Protein 7YZE (pdb70)

GO terms:
  GO:0005515 protein binding (F, IPI)
  GO:0110076 negative regulation of ferroptosis (P, IDA)
  GO:1990837 sequence-specific double-stranded DNA binding (F, IDA)
  GO:0005634 nucleus (C, IDA)
  GO:0045944 positive regulation of transcription by RNA polymerase II (P, TAS)
  GO:0071542 dopaminergic neuron differentiation (P, TAS)
  GO:0071542 dopaminergic neuron differentiation (P, IGI)
  GO:00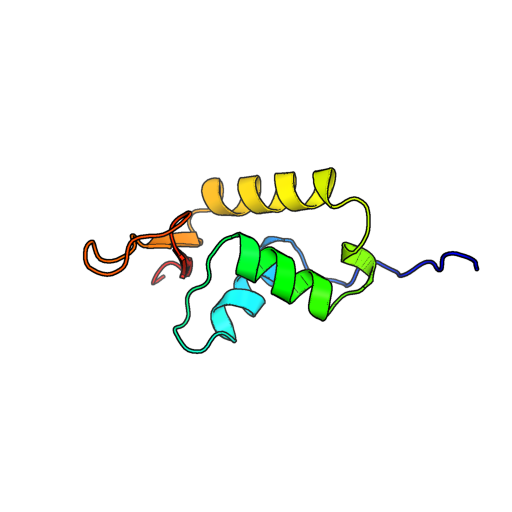70741 response to interleukin-6 (P, TAS)
  GO:0005654 nucleoplasm (C, TAS)
  GO:0003700 DNA-binding transcription factor activity (F, IDA)
  GO:0045944 positive regulation of transcription by RNA polymerase II (P, IDA)
  GO:0031018 endocrine pancreas development (P, IDA)
  GO:0006357 regulation of transcription by RNA polymerase II (P, IDA)
  GO:2000049 positive regulation of cell-cell adhesion mediated by cadherin (P, IC)
  GO:0010719 negative regulation of epithelial to mesenchymal transition (P, IMP)
  GO:0005654 nucleoplasm (C, IDA)
  GO:0003676 nucleic acid binding (F, EXP)
  GO:0003677 DNA binding (F, IDA)
  GO:0045893 positive regulation of DNA-templated transcription (P, IDA)
  GO:0030193 regulation of blood coagulation (P, IDA)

Secondary structure (DSSP, 8-state):
------PPPS--HHHHHHHHHHTSTTS-EEHHHHHHHHHHH-GGGGS-HHHHHHHHHHHHHH-TTEEEEPPPTTS--SS-EEEE---

Foldseek 3Di:
DDDDADDDDPDDLVRLQCVQQVPDPVSKAFLVSSLVVCCVVGVNCVPPVVPVSVVNVVCLVVDPQKDWAADDPVDDDDGTIIHGDPD

Sequence (87 aa):
RRSYTHAKPPYSYISLITMAIQQSPNKMLTLSEIYQWIMDLFPFYRQNQQRWQNSIRHSLSFNDCFLKVPRSPDKPGKGSFWTLHPD

InterPro domains:
  IPR001766 Fork head domain [PF00250] (159-244)
  IPR001766 Fork head domain [PR00053] (159-172)
  IPR001766 Fork head domain [PR00053] (180-197)
  IPR001766 Fork head domain [PR00053] (203-220)
  IPR001766 Fork head domain [PS50039] (159-253)
  IPR001766 Fork head domain [SM00339] (157-247)
  IPR013638 Fork-head N-terminal [PF08430] (17-158)
  IPR018122 Fork head domain conserved site1 [PS00657] (159-172)
  IPR018533 Forkhead box protein, C-terminal [PF09354] (373-446)
  IPR030456 Fork head domain conserved site 2 [PS00658] (203-209)
  IPR036388 Winged helix-like DNA-binding domain superfamily [G3DSA:1.10.10.10] (147-254)
  IPR036390 Winged helix DNA-binding domain superfamily [SSF46785] (158-253)
  IPR050211 Forkhead box domain-containing protein [PTHR11829] (55-426)

B-factor: mean 67.49, std 18.03, range [43.43, 135.32]

Structure (mmCIF, N/CA/C/O backbone):
data_7YZE
#
_entry.id   7YZE
#
_cell.length_a   46.035
_cell.length_b   92.369
_cell.length_c   118.795
_cell.angle_alpha   90.000
_cell.angle_beta   90.000
_cell.angle_gamma   90.000
#
_symmetry.space_group_name_H-M   'C 2 2 21'
#
loop_
_entity.id
_entity.type
_entity.pdbx_description
1 polymer 'Hepatocyte nuclear factor 3-beta'
2 polymer "DNA (5'-D(*AP*GP*AP*TP*TP*GP*TP*TP*TP*AP*CP*TP*GP*AP*GP*A)-3')"
3 polymer "DNA (5'-D(*TP*CP*TP*CP*AP*GP*TP*AP*AP*AP*CP*AP*AP*TP*CP*T)-3')"
4 non-polymer 'POTASSIUM ION'
5 non-polymer 'SULFATE ION'
6 water water
#
loop_
_atom_site.group_PDB
_atom_site.id
_atom_site.type_symbol
_atom_site.label_atom_id
_atom_site.label_alt_id
_atom_site.label_comp_id
_atom_site.label_asym_id
_atom_site.label_entity_id
_atom_site.label_seq_id
_atom_site.pdbx_PDB_ins_code
_atom_site.Cartn_x
_atom_site.Cartn_y
_atom_site.Cartn_z
_atom_site.occupancy
_atom_site.B_iso_or_equiv
_atom_site.auth_seq_id
_atom_site.auth_comp_id
_atom_site.auth_asym_id
_atom_site.auth_atom_id
_atom_site.pdbx_PDB_model_num
ATOM 1 N N . ARG A 1 4 ? -7.800 2.937 -46.902 1.00 85.78 152 ARG A N 1
ATOM 2 C CA . ARG A 1 4 ? -7.429 2.634 -45.518 1.00 85.88 152 ARG A CA 1
ATOM 3 C C . ARG A 1 4 ? -7.868 1.211 -45.180 1.00 83.61 152 ARG A C 1
ATOM 4 O O . ARG A 1 4 ? -8.980 0.812 -45.548 1.00 84.39 152 ARG A O 1
ATOM 24 N N . ARG A 1 5 ? -7.029 0.458 -44.463 1.00 80.59 153 ARG A N 1
ATOM 25 C CA . ARG A 1 5 ? -7.334 -0.923 -44.108 1.00 77.24 153 ARG A CA 1
ATOM 26 C C . ARG A 1 5 ? -7.106 -1.118 -42.614 1.00 74.86 153 ARG A C 1
ATOM 27 O O . ARG A 1 5 ? -6.528 -0.265 -41.933 1.00 75.78 153 ARG A O 1
ATOM 48 N N . SER A 1 6 ? -7.587 -2.248 -42.097 1.00 73.00 154 SER A N 1
ATOM 49 C CA . SER A 1 6 ? -7.459 -2.592 -40.684 1.00 70.21 154 SER A CA 1
ATOM 50 C C . SER A 1 6 ? -6.381 -3.655 -40.479 1.00 68.86 154 SER A C 1
ATOM 51 O O . SER A 1 6 ? -6.111 -4.482 -41.359 1.00 70.17 154 SER A O 1
ATOM 59 N N . TYR A 1 7 ? -5.763 -3.625 -39.304 1.00 66.37 155 TYR A N 1
ATOM 60 C CA . TYR A 1 7 ? -4.607 -4.456 -39.004 1.00 64.63 155 TYR A CA 1
ATOM 61 C C . TYR A 1 7 ? -4.907 -5.323 -37.790 1.00 62.57 155 TYR A C 1
ATOM 62 O O . TYR A 1 7 ? -5.672 -4.935 -36.906 1.00 64.63 155 TYR A O 1
ATOM 80 N N . THR A 1 8 ? -4.308 -6.502 -37.759 1.00 61.10 156 THR A N 1
ATOM 81 C CA . THR A 1 8 ? -4.601 -7.503 -36.741 1.00 61.77 156 THR A CA 1
ATOM 82 C C . THR A 1 8 ? -3.509 -7.486 -35.672 1.00 59.93 156 THR A C 1
ATOM 83 O O . THR A 1 8 ? -2.321 -7.619 -35.991 1.00 59.78 156 THR A O 1
ATOM 94 N N . HIS A 1 9 ? -3.913 -7.304 -34.413 1.00 57.81 157 HIS A N 1
ATOM 95 C CA . HIS A 1 9 ? -3.026 -7.399 -33.261 1.00 57.24 157 HIS A CA 1
ATOM 96 C C . HIS A 1 9 ? -3.318 -8.682 -32.492 1.00 56.79 157 HIS A C 1
ATOM 97 O O . HIS A 1 9 ? -4.460 -9.137 -32.439 1.00 59.11 157 HIS A O 1
ATOM 111 N N . ALA A 1 10 ? -2.283 -9.272 -31.905 1.00 56.46 158 ALA A N 1
ATOM 112 C CA . ALA A 1 10 ? -2.473 -10.426 -31.032 1.00 56.23 158 ALA A CA 1
ATOM 113 C C . ALA A 1 10 ? -2.796 -9.963 -29.611 1.00 58.11 158 ALA A C 1
ATOM 114 O O . ALA A 1 10 ? -2.315 -8.921 -29.150 1.00 57.85 158 ALA A O 1
ATOM 121 N N . LYS A 1 11 ? -3.664 -10.728 -28.940 1.00 59.06 159 LYS A N 1
ATOM 122 C CA . LYS A 1 11 ? -4.003 -10.473 -27.542 1.00 56.92 159 LYS A CA 1
ATOM 123 C C . LYS A 1 11 ? -2.729 -10.487 -26.707 1.00 55.25 159 LYS A C 1
ATOM 124 O O . LYS A 1 11 ? -1.884 -11.374 -26.892 1.00 57.40 159 LYS A O 1
ATOM 143 N N . PRO A 1 12 ? -2.519 -9.511 -25.832 1.00 55.28 160 PRO A N 1
ATOM 144 C CA . PRO A 1 12 ? -1.331 -9.544 -24.972 1.00 55.33 160 PRO A CA 1
ATOM 145 C C . PRO A 1 12 ? -1.523 -10.608 -23.903 1.00 55.40 160 PRO A C 1
ATOM 146 O O . PRO A 1 12 ? -2.666 -10.954 -23.566 1.00 53.83 160 PRO A O 1
ATOM 157 N N . PRO A 1 13 ? -0.445 -11.151 -23.327 1.00 57.05 161 PRO A N 1
ATOM 158 C CA . PRO A 1 13 ? -0.610 -12.287 -22.367 1.00 56.62 161 PRO A CA 1
ATOM 159 C C . PRO A 1 13 ? -0.959 -11.920 -20.925 1.00 58.94 161 PRO A C 1
ATOM 160 O O . PRO A 1 13 ? -0.190 -12.144 -19.975 1.00 60.75 161 PRO A O 1
ATOM 171 N N . TYR A 1 14 ? -2.167 -11.402 -20.717 1.00 55.82 162 TYR A N 1
ATOM 172 C CA . TYR A 1 14 ? -2.598 -10.974 -19.398 1.00 54.43 162 TYR A CA 1
ATOM 173 C C . TYR A 1 14 ? -4.062 -11.326 -19.256 1.00 56.59 162 TYR A C 1
ATOM 174 O O . TYR A 1 14 ? -4.840 -11.104 -20.191 1.00 55.37 162 TYR A O 1
ATOM 192 N N . SER A 1 15 ? -4.448 -11.828 -18.084 1.00 54.88 163 SER A N 1
ATOM 193 C CA . SER A 1 15 ? -5.831 -12.070 -17.788 1.00 53.19 163 SER A CA 1
ATOM 194 C C . SER A 1 15 ? -6.524 -10.731 -17.524 1.00 52.46 163 SER A C 1
ATOM 195 O O . SER A 1 15 ? -5.873 -9.679 -17.422 1.00 52.55 163 SER A O 1
ATOM 203 N N . TYR A 1 16 ? -7.860 -10.745 -17.407 1.00 50.23 164 TYR A N 1
ATOM 204 C CA . TYR A 1 16 ? -8.526 -9.493 -17.079 1.00 51.08 164 TYR A CA 1
ATOM 205 C C . TYR A 1 16 ? -8.158 -9.032 -15.681 1.00 49.86 164 TYR A C 1
ATOM 206 O O . TYR A 1 16 ? -8.150 -7.826 -15.405 1.00 48.76 164 TYR A O 1
ATOM 224 N N . ILE A 1 17 ? -7.868 -9.968 -14.775 1.00 48.13 165 ILE A N 1
ATOM 225 C CA . ILE A 1 17 ? -7.480 -9.565 -13.431 1.00 47.97 165 ILE A CA 1
ATOM 226 C C . ILE A 1 17 ? -6.134 -8.860 -13.458 1.00 46.62 165 ILE A C 1
ATOM 227 O O . ILE A 1 17 ? -5.926 -7.866 -12.747 1.00 47.89 165 ILE A O 1
ATOM 243 N N . SER A 1 18 ? -5.198 -9.357 -14.269 1.00 48.16 166 SER A N 1
ATOM 244 C CA . SER A 1 18 ? -3.891 -8.714 -14.385 1.00 47.06 166 SER A CA 1
ATOM 245 C C . SER A 1 18 ? -4.010 -7.337 -15.003 1.00 47.64 166 SER A C 1
ATOM 246 O O . SER A 1 18 ? -3.471 -6.372 -14.458 1.00 48.99 166 SER A O 1
ATOM 254 N N . LEU A 1 19 ? -4.741 -7.213 -16.125 1.00 46.37 167 LEU A N 1
ATOM 255 C CA . LEU A 1 19 ? -4.912 -5.905 -16.765 1.00 47.31 167 LEU A CA 1
ATOM 256 C C . LEU A 1 19 ? -5.469 -4.879 -15.786 1.00 46.42 167 LEU A C 1
ATOM 257 O O . LEU A 1 19 ? -4.964 -3.748 -15.693 1.00 45.94 167 LEU A O 1
ATOM 273 N N . ILE A 1 20 ? -6.547 -5.243 -15.073 1.00 45.03 168 ILE A N 1
ATOM 274 C CA . ILE A 1 20 ? -7.126 -4.339 -14.078 1.00 45.65 168 ILE A CA 1
ATOM 275 C C . ILE A 1 20 ? -6.101 -4.010 -13.002 1.00 45.63 168 ILE A C 1
ATOM 276 O O . ILE A 1 20 ? -5.909 -2.840 -12.641 1.00 43.49 168 ILE A O 1
ATOM 292 N N . THR A 1 21 ? -5.395 -5.033 -12.498 1.00 45.42 169 THR A N 1
ATOM 293 C CA . THR A 1 21 ? -4.466 -4.810 -11.394 1.00 45.13 169 THR A CA 1
ATOM 294 C C . THR A 1 21 ? -3.348 -3.851 -11.795 1.00 48.08 169 THR A C 1
ATOM 295 O O . THR A 1 21 ? -3.061 -2.885 -11.075 1.00 48.81 169 THR A O 1
ATOM 306 N N . MET A 1 22 ? -2.702 -4.105 -12.949 1.00 47.87 170 MET A N 1
ATOM 307 C CA . MET A 1 22 ? -1.680 -3.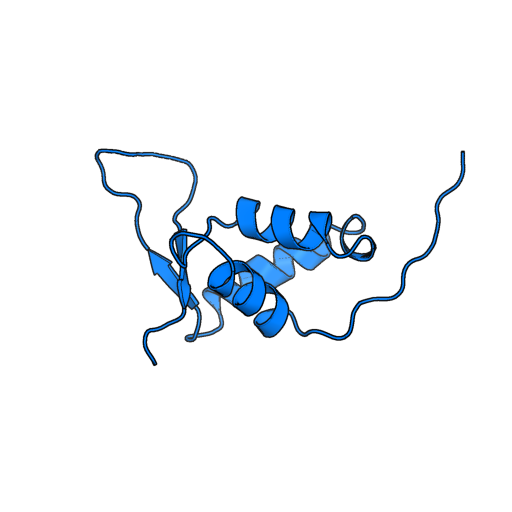198 -13.492 1.00 48.75 170 MET A CA 1
ATOM 308 C C . MET A 1 22 ? -2.209 -1.784 -13.672 1.00 48.87 170 MET A C 1
ATOM 309 O O . MET A 1 22 ? -1.500 -0.807 -13.389 1.00 48.66 170 MET A O 1
ATOM 323 N N . ALA A 1 23 ? -3.420 -1.649 -14.223 1.00 49.59 171 ALA A N 1
ATOM 324 C CA . ALA A 1 23 ? -3.998 -0.319 -14.397 1.00 49.79 171 ALA A CA 1
ATOM 325 C C . ALA A 1 23 ? -4.057 0.408 -13.058 1.00 49.16 171 ALA A C 1
ATOM 326 O O . ALA A 1 23 ? -3.636 1.565 -12.940 1.00 49.07 171 ALA A O 1
ATOM 333 N N . ILE A 1 24 ? -4.542 -0.275 -12.023 1.00 47.59 172 ILE A N 1
ATOM 334 C CA . ILE A 1 24 ? -4.721 0.384 -10.732 1.00 50.73 172 ILE A CA 1
ATOM 335 C C . ILE A 1 24 ? -3.363 0.657 -10.084 1.00 50.87 172 ILE A C 1
ATOM 336 O O . ILE A 1 24 ? -3.110 1.755 -9.567 1.00 52.64 172 ILE A O 1
ATOM 352 N N . GLN A 1 25 ? -2.447 -0.309 -10.159 1.00 48.94 173 GLN A N 1
ATOM 353 C CA . GLN A 1 25 ? -1.159 -0.160 -9.496 1.00 52.75 173 GLN A CA 1
ATOM 354 C C . GLN A 1 25 ? -0.377 1.033 -10.034 1.00 53.80 173 GLN A C 1
ATOM 355 O O . GLN A 1 25 ? 0.362 1.687 -9.286 1.00 55.87 173 GLN A O 1
ATOM 369 N N . GLN A 1 26 ? -0.499 1.314 -11.329 1.00 51.71 174 GLN A N 1
ATOM 370 C CA . GLN A 1 26 ? 0.278 2.391 -11.933 1.00 55.58 174 GLN A CA 1
ATOM 371 C C . GLN A 1 26 ? -0.402 3.745 -11.798 1.00 55.83 174 GLN A C 1
ATOM 372 O O . GLN A 1 26 ? 0.149 4.750 -12.257 1.00 56.38 174 GLN A O 1
ATOM 386 N N . SER A 1 27 ? -1.567 3.801 -11.212 1.00 55.81 175 SER A N 1
ATOM 387 C CA . SER A 1 27 ? -2.211 5.099 -11.221 1.00 56.74 175 SER A CA 1
ATOM 388 C C . SER A 1 27 ? -1.782 5.926 -10.014 1.00 58.19 175 SER A C 1
ATOM 389 O O . SER A 1 27 ? -1.399 5.379 -8.971 1.00 57.52 175 SER A O 1
ATOM 397 N N . PRO A 1 28 ? -1.817 7.259 -10.133 1.00 59.45 176 PRO A N 1
ATOM 398 C CA . PRO A 1 28 ? -1.224 8.101 -9.077 1.00 62.99 176 PRO A CA 1
ATOM 399 C C . PRO A 1 28 ? -1.886 7.952 -7.715 1.00 62.92 176 PRO A C 1
ATOM 400 O O . PRO A 1 28 ? -1.202 8.097 -6.695 1.00 63.01 176 PRO A O 1
ATOM 411 N N . ASN A 1 29 ? -3.191 7.675 -7.663 1.00 63.24 177 ASN A N 1
ATOM 412 C CA . ASN A 1 29 ? -3.916 7.491 -6.407 1.00 64.88 177 ASN A CA 1
ATOM 413 C C . ASN A 1 29 ? -4.163 6.031 -6.059 1.00 61.92 177 ASN A C 1
ATOM 414 O O . ASN A 1 29 ? -4.881 5.753 -5.092 1.00 63.27 177 ASN A O 1
ATOM 425 N N . LYS A 1 30 ? -3.579 5.097 -6.810 1.00 58.22 178 LYS A N 1
ATOM 426 C CA . LYS A 1 30 ? -3.828 3.669 -6.625 1.00 57.04 178 LYS A CA 1
ATOM 427 C C . LYS A 1 30 ? -5.318 3.343 -6.693 1.00 56.40 178 LYS A C 1
ATOM 428 O O . LYS A 1 30 ? -5.811 2.453 -5.988 1.00 53.56 178 LYS A O 1
ATOM 447 N N . MET A 1 31 ? -6.031 4.042 -7.577 1.00 53.63 179 MET A N 1
ATOM 448 C CA . MET A 1 31 ? -7.450 3.816 -7.805 1.00 52.73 179 MET A CA 1
ATOM 449 C C . MET A 1 31 ? -7.873 4.530 -9.083 1.00 52.20 179 MET A C 1
ATOM 450 O O . MET A 1 31 ? -7.379 5.619 -9.380 1.00 53.91 179 MET A O 1
ATOM 464 N N . LEU A 1 32 ? -8.771 3.888 -9.843 1.00 51.72 180 LEU A N 1
ATOM 465 C CA . LEU A 1 32 ? -9.253 4.345 -11.148 1.00 50.67 180 LEU A CA 1
ATOM 466 C C . LEU A 1 32 ? -10.753 4.145 -11.298 1.00 49.35 180 LEU A C 1
ATOM 467 O O . LEU A 1 32 ? -11.330 3.208 -10.736 1.00 48.98 180 LEU A O 1
ATOM 483 N N . THR A 1 33 ? -11.383 5.008 -12.095 1.00 50.43 181 THR A N 1
ATOM 484 C CA . THR A 1 33 ? -12.761 4.731 -12.485 1.00 49.95 181 THR A CA 1
ATOM 485 C C . THR A 1 33 ? -12.784 3.628 -13.538 1.00 48.91 181 THR A C 1
ATOM 486 O O . THR A 1 33 ? -11.758 3.275 -14.125 1.00 47.76 181 THR A O 1
ATOM 497 N N . LEU A 1 34 ? -13.984 3.088 -13.786 1.00 48.02 182 LEU A N 1
ATOM 498 C CA . LEU A 1 34 ? -14.152 2.095 -14.845 1.00 47.67 182 LEU A CA 1
ATOM 499 C C . LEU A 1 34 ? -13.635 2.606 -16.192 1.00 47.69 182 LEU A C 1
ATOM 500 O O . LEU A 1 34 ? -12.924 1.886 -16.902 1.00 46.24 182 LEU A O 1
ATOM 516 N N . SER A 1 35 ? -13.994 3.833 -16.582 1.00 46.99 183 SER A N 1
ATOM 517 C CA . SER A 1 35 ? -13.620 4.248 -17.933 1.00 49.02 183 SER A CA 1
ATOM 518 C C . SER A 1 35 ? -12.132 4.533 -18.014 1.00 47.63 183 SER A C 1
ATOM 519 O O . SER A 1 35 ? -11.518 4.325 -19.063 1.00 49.25 183 SER A O 1
ATOM 527 N N . GLU A 1 36 ? -11.532 4.970 -16.906 1.00 49.21 184 GLU A N 1
ATOM 528 C CA . GLU A 1 36 ? -10.080 5.101 -16.844 1.00 48.12 184 GLU A CA 1
ATOM 529 C C . GLU A 1 36 ? -9.401 3.752 -17.063 1.00 48.22 184 GLU A C 1
ATOM 530 O O . GLU A 1 36 ? -8.343 3.669 -17.706 1.00 48.61 184 GLU A O 1
ATOM 542 N N . ILE A 1 37 ? -10.004 2.674 -16.556 1.00 47.00 185 ILE A N 1
ATOM 543 C CA . ILE A 1 37 ? -9.433 1.344 -16.747 1.00 47.42 185 ILE A CA 1
ATOM 544 C C . ILE A 1 37 ? -9.530 0.949 -18.214 1.00 48.48 185 ILE A C 1
ATOM 545 O O . ILE A 1 37 ? -8.549 0.509 -18.835 1.00 46.42 185 ILE A O 1
ATOM 561 N N . TYR A 1 38 ? -10.707 1.155 -18.811 1.00 48.51 186 TYR A N 1
ATOM 562 C CA . TYR A 1 38 ? -10.832 0.874 -20.230 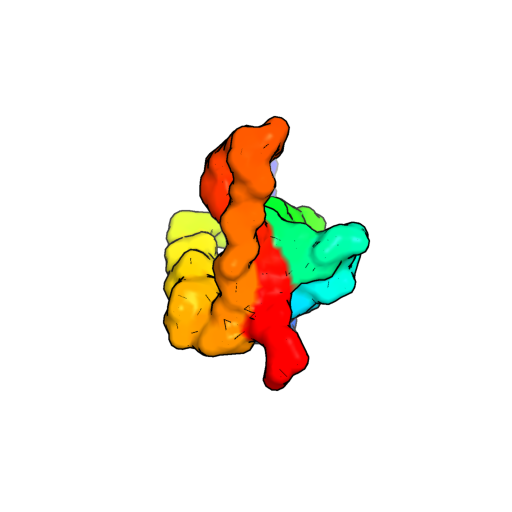1.00 48.89 186 TYR A CA 1
ATOM 563 C C . TYR A 1 38 ? -9.767 1.644 -20.981 1.00 50.32 186 TYR A C 1
ATOM 564 O O . TYR A 1 38 ? -9.060 1.092 -21.825 1.00 48.51 186 TYR A O 1
ATOM 582 N N . GLN A 1 39 ? -9.662 2.946 -20.684 1.00 49.12 187 GLN A N 1
ATOM 583 C CA . GLN A 1 39 ? -8.757 3.806 -21.436 1.00 52.37 187 GLN A CA 1
ATOM 584 C C . GLN A 1 39 ? -7.300 3.391 -21.264 1.00 52.56 187 GLN A C 1
ATOM 585 O O . GLN A 1 39 ? -6.527 3.406 -22.230 1.00 53.45 187 GLN A O 1
ATOM 599 N N . TRP A 1 40 ? -6.901 3.008 -20.057 1.00 49.09 188 TRP A N 1
ATOM 600 C CA . TRP A 1 40 ? -5.513 2.601 -19.876 1.00 50.2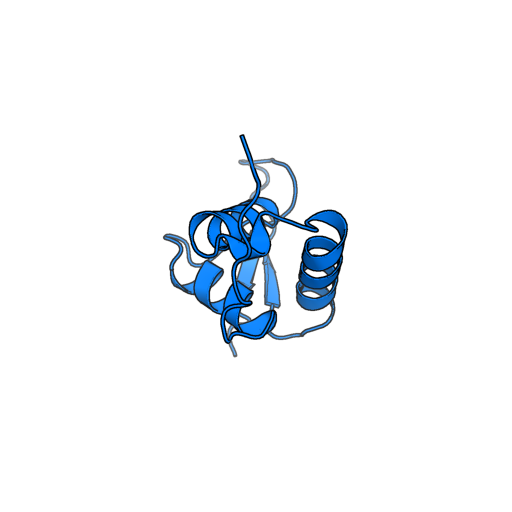1 188 TRP A CA 1
ATOM 601 C C . TRP A 1 40 ? -5.193 1.361 -20.699 1.00 50.39 188 TRP A C 1
ATOM 602 O O . TRP A 1 40 ? -4.118 1.265 -21.307 1.00 51.76 188 TRP A O 1
ATOM 623 N N . ILE A 1 41 ? -6.123 0.406 -20.736 1.00 49.69 189 ILE A N 1
ATOM 624 C CA . ILE A 1 41 ? -5.933 -0.828 -21.499 1.00 50.79 189 ILE A CA 1
ATOM 625 C C . ILE A 1 41 ? -5.882 -0.542 -22.998 1.00 53.09 189 ILE A C 1
ATOM 626 O O . ILE A 1 41 ? -5.035 -1.082 -23.723 1.00 51.54 189 ILE A O 1
ATOM 642 N N . MET A 1 42 ? -6.784 0.308 -23.492 1.00 50.69 190 MET A N 1
ATOM 643 C CA . MET A 1 42 ? -6.789 0.624 -24.914 1.00 54.23 190 MET A CA 1
ATOM 644 C C . MET A 1 42 ? -5.584 1.460 -25.304 1.00 54.69 190 MET A C 1
ATOM 645 O O . MET A 1 42 ? -4.991 1.241 -26.362 1.00 58.04 190 MET A O 1
ATOM 659 N N . ASP A 1 43 ? -5.220 2.440 -24.477 1.00 56.45 191 ASP A N 1
ATOM 660 C CA . ASP A 1 43 ? -4.006 3.220 -24.723 1.00 56.41 191 ASP A CA 1
ATOM 661 C C . ASP A 1 43 ? -2.801 2.326 -24.980 1.00 58.11 191 ASP A C 1
ATOM 662 O O . ASP A 1 43 ? -1.990 2.589 -25.883 1.00 59.23 191 ASP A O 1
ATOM 671 N N . LEU A 1 44 ? -2.691 1.232 -24.236 1.00 58.97 192 LEU A N 1
ATOM 672 C CA . LEU A 1 44 ? -1.441 0.496 -24.221 1.00 58.31 192 LEU A CA 1
ATOM 673 C C . LEU A 1 44 ? -1.464 -0.764 -25.078 1.00 57.54 192 LEU A C 1
ATOM 674 O O . LEU A 1 44 ? -0.472 -1.041 -25.770 1.00 57.79 192 LEU A O 1
ATOM 690 N N . PHE A 1 45 ? -2.593 -1.479 -25.139 1.00 56.38 193 PHE A N 1
ATOM 691 C CA . PHE A 1 45 ? -2.715 -2.662 -25.997 1.00 56.81 193 PHE A CA 1
ATOM 692 C C . PHE A 1 45 ? -3.684 -2.427 -27.147 1.00 57.92 193 PHE A C 1
ATOM 693 O O . PHE A 1 45 ? -4.909 -2.454 -26.935 1.00 57.54 193 PHE A O 1
ATOM 710 N N . PRO A 1 46 ? -3.204 -2.215 -28.375 1.00 58.84 194 PRO A N 1
ATOM 711 C CA . PRO A 1 46 ? -4.129 -1.896 -29.478 1.00 58.65 194 PRO A CA 1
ATOM 712 C C . PRO A 1 46 ? -5.079 -3.029 -29.816 1.00 59.04 194 PRO A C 1
ATOM 713 O O . PRO A 1 46 ? -6.023 -2.821 -30.584 1.00 60.54 194 PRO A O 1
ATOM 724 N N . PHE A 1 47 ? -4.835 -4.236 -29.308 1.00 61.56 195 PHE A N 1
ATOM 725 C CA . PHE A 1 47 ? -5.782 -5.320 -29.526 1.00 59.79 195 PHE A CA 1
ATOM 726 C C . PHE A 1 47 ? -7.138 -4.982 -28.930 1.00 59.86 195 PHE A C 1
ATOM 727 O O . PHE A 1 47 ? -8.186 -5.351 -29.481 1.00 59.29 195 PHE A O 1
ATOM 744 N N . TYR A 1 48 ? -7.138 -4.241 -27.838 1.00 59.19 196 TYR A N 1
ATOM 745 C CA . TYR A 1 48 ? -8.359 -3.908 -27.130 1.00 57.14 196 TYR A CA 1
ATOM 746 C C . TYR A 1 48 ? -9.063 -2.678 -27.696 1.00 59.50 196 TYR A C 1
ATOM 747 O O . TYR A 1 48 ? -10.014 -2.172 -27.092 1.00 59.28 196 TYR A O 1
ATOM 765 N N . ARG A 1 49 ? -8.634 -2.179 -28.840 1.00 60.77 197 ARG A N 1
ATOM 766 C CA . ARG A 1 49 ? -9.388 -1.118 -29.461 1.00 62.19 197 ARG A CA 1
ATOM 767 C C . ARG A 1 49 ? -10.527 -1.671 -30.308 1.00 63.47 197 ARG A C 1
ATOM 768 O O . ARG A 1 49 ? -11.302 -0.887 -30.859 1.00 67.57 197 ARG A O 1
ATOM 789 N N . GLN A 1 50 ? -10.652 -2.999 -30.401 1.00 64.39 198 GLN A N 1
ATOM 790 C CA . GLN A 1 50 ? -11.749 -3.677 -31.083 1.00 66.10 198 GLN A CA 1
ATOM 791 C C . GLN A 1 50 ? -12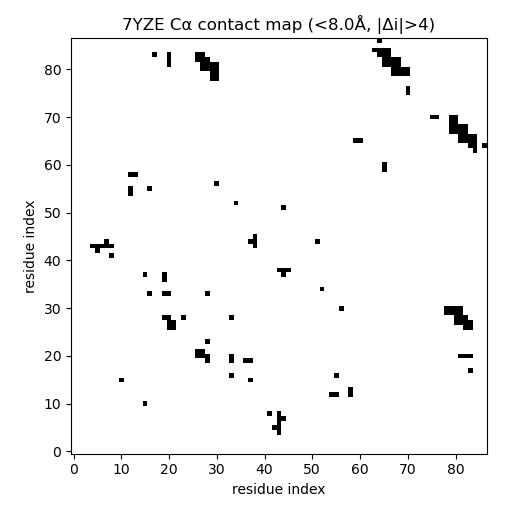.591 -4.487 -30.106 1.00 66.03 198 GLN A C 1
ATOM 792 O O . GLN A 1 50 ? -12.135 -4.858 -29.025 1.00 62.29 198 GLN A O 1
ATOM 806 N N . ASN A 1 51 ? -13.829 -4.779 -30.534 1.00 66.10 199 ASN A N 1
ATOM 807 C CA . ASN A 1 51 ? -14.778 -5.594 -29.769 1.00 63.76 199 ASN A CA 1
ATOM 808 C C . ASN A 1 51 ? -15.005 -5.035 -28.373 1.00 63.48 199 ASN A C 1
ATOM 809 O O . ASN A 1 51 ? -15.088 -5.789 -27.397 1.00 61.47 199 ASN A O 1
ATOM 820 N N . GLN A 1 52 ? -15.097 -3.707 -28.246 1.00 62.39 200 GLN A N 1
ATOM 821 C CA . GLN A 1 52 ? -15.104 -3.160 -26.886 1.00 60.69 200 GLN A CA 1
ATOM 822 C C . GLN A 1 52 ? -16.378 -3.562 -26.144 1.00 58.55 200 GLN A C 1
ATOM 823 O O . GLN A 1 52 ? -16.355 -3.752 -24.929 1.00 56.89 200 GLN A O 1
ATOM 837 N N . GLN A 1 53 ? -17.493 -3.706 -26.860 1.00 61.20 201 GLN A N 1
ATOM 838 C CA . GLN A 1 53 ? -18.734 -4.142 -26.229 1.00 62.57 201 GLN A CA 1
ATOM 839 C C . GLN A 1 53 ? -18.513 -5.441 -25.457 1.00 61.73 201 GLN A C 1
ATOM 840 O O . GLN A 1 53 ? -18.906 -5.558 -24.287 1.00 59.31 201 GLN A O 1
ATOM 854 N N . ARG A 1 54 ? -17.794 -6.391 -26.060 1.00 61.37 202 ARG A N 1
ATOM 855 C CA . ARG A 1 54 ? -17.461 -7.657 -25.419 1.00 58.16 202 ARG A CA 1
ATOM 856 C C . ARG A 1 54 ? -16.528 -7.536 -24.221 1.00 55.03 202 ARG A C 1
ATOM 857 O O . ARG A 1 54 ? -16.909 -7.918 -23.107 1.00 53.96 202 ARG A O 1
ATOM 878 N N . TRP A 1 55 ? -15.291 -7.067 -24.428 1.00 53.21 203 TRP A N 1
ATOM 879 C CA . TRP A 1 55 ? -14.303 -7.187 -23.351 1.00 52.78 203 TRP A CA 1
ATOM 880 C C . TRP A 1 55 ? -14.585 -6.215 -22.214 1.00 52.19 203 TRP A C 1
ATOM 881 O O . TRP A 1 55 ? -14.172 -6.469 -21.078 1.00 48.53 203 TRP A O 1
ATOM 902 N N . GLN A 1 56 ? -15.315 -5.127 -22.482 1.00 50.11 204 GLN A N 1
ATOM 903 C CA . GLN A 1 56 ? -15.715 -4.235 -21.394 1.00 51.55 204 GLN A CA 1
ATOM 904 C C . GLN A 1 56 ? -16.818 -4.861 -20.531 1.00 50.88 204 GLN A C 1
ATOM 905 O O . GLN A 1 56 ? -16.815 -4.689 -19.308 1.00 49.55 204 GLN A O 1
ATOM 919 N N . ASN A 1 57 ? -17.777 -5.583 -21.139 1.00 51.28 205 ASN A N 1
ATOM 920 C CA . ASN A 1 57 ? -18.674 -6.432 -20.351 1.00 50.78 205 ASN A CA 1
ATOM 921 C C . ASN A 1 57 ? -17.891 -7.370 -19.444 1.00 52.36 205 ASN A C 1
ATOM 922 O O . ASN A 1 57 ? -18.264 -7.585 -18.281 1.00 52.15 205 ASN A O 1
ATOM 933 N N . SER A 1 58 ? -16.785 -7.927 -19.952 1.00 50.17 206 SER A N 1
ATOM 934 C CA . SER A 1 58 ? -16.021 -8.883 -19.160 1.00 50.86 206 SER A CA 1
ATOM 935 C C . SER A 1 58 ? -15.233 -8.183 -18.054 1.00 49.42 206 SER A C 1
ATOM 936 O O . SER A 1 58 ? -14.999 -8.766 -16.987 1.00 48.53 206 SER A O 1
ATOM 944 N N . ILE A 1 59 ? -14.785 -6.944 -18.294 1.00 49.33 207 ILE A N 1
ATOM 945 C CA . ILE A 1 59 ? -14.086 -6.203 -17.237 1.00 48.53 207 ILE A CA 1
ATOM 946 C C . ILE A 1 59 ? -15.056 -5.851 -16.118 1.00 49.14 207 ILE A C 1
ATOM 947 O O . ILE A 1 59 ? -14.753 -6.016 -14.926 1.00 47.46 207 ILE A O 1
ATOM 963 N N . ARG A 1 60 ? -16.238 -5.346 -16.482 1.00 47.37 208 ARG A N 1
ATOM 964 C CA . ARG A 1 60 ? -17.229 -5.046 -15.465 1.00 49.02 208 ARG A CA 1
ATOM 965 C C . ARG A 1 60 ? -17.569 -6.294 -14.675 1.00 50.33 208 ARG A C 1
ATOM 966 O O . ARG A 1 60 ? -17.737 -6.234 -13.449 1.00 49.68 208 ARG A O 1
ATOM 987 N N . HIS A 1 61 ? -17.695 -7.436 -15.364 1.00 50.21 209 HIS A N 1
ATOM 988 C CA . HIS A 1 61 ? -17.982 -8.683 -14.668 1.00 49.80 209 HIS A CA 1
ATOM 989 C C . HIS A 1 61 ? -16.841 -9.029 -13.721 1.00 50.92 209 HIS A C 1
ATOM 990 O O . HIS A 1 61 ? -17.063 -9.401 -12.566 1.00 51.49 209 HIS A O 1
ATOM 1004 N N . SER A 1 62 ? -15.607 -8.876 -14.172 1.00 49.90 210 SER A N 1
ATOM 1005 C CA . SER A 1 62 ? -14.519 -9.305 -13.304 1.00 51.62 210 SER A CA 1
ATOM 1006 C C . SER A 1 62 ? -14.337 -8.361 -12.105 1.00 49.78 210 SER A C 1
ATOM 1007 O O . SER A 1 62 ? -14.067 -8.828 -10.983 1.00 48.54 210 SER A O 1
ATOM 1015 N N . LEU A 1 63 ? -14.572 -7.055 -12.287 1.00 47.32 211 LEU A N 1
ATOM 1016 C CA . LEU A 1 63 ? -14.486 -6.121 -11.161 1.00 48.34 211 LEU A CA 1
ATOM 1017 C C . LEU A 1 63 ? -15.463 -6.480 -10.047 1.00 50.10 211 LEU A C 1
ATOM 1018 O O . LEU A 1 63 ? -15.117 -6.404 -8.860 1.00 50.72 211 LEU A O 1
ATOM 1034 N N . SER A 1 64 ? -16.697 -6.849 -10.397 1.00 50.43 212 SER A N 1
ATOM 1035 C CA . SER A 1 64 ? -17.689 -7.159 -9.372 1.00 51.29 212 SER A CA 1
ATOM 1036 C C . SER A 1 64 ? -17.531 -8.566 -8.834 1.00 52.34 212 SER A C 1
ATOM 1037 O O . SER A 1 64 ? -17.766 -8.808 -7.645 1.00 52.52 212 SER A O 1
ATOM 1045 N N . PHE A 1 65 ? -17.187 -9.516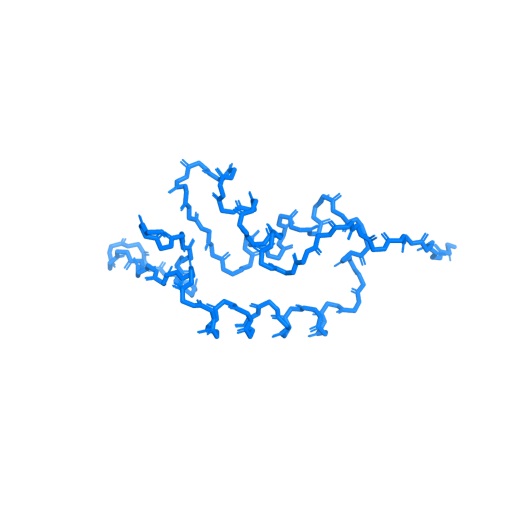 -9.702 1.00 51.64 213 PHE A N 1
ATOM 1046 C CA . PHE A 1 65 ? -17.188 -10.915 -9.292 1.00 52.26 213 PHE A CA 1
ATOM 1047 C C . PHE A 1 65 ? -16.030 -11.253 -8.353 1.00 53.42 213 PHE A C 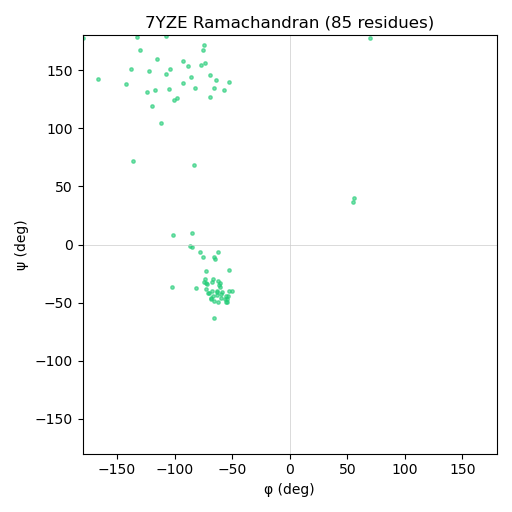1
ATOM 1048 O O . PHE A 1 65 ? -16.185 -12.107 -7.471 1.00 54.69 213 PHE A O 1
ATOM 1065 N N . ASN A 1 66 ? -14.874 -10.606 -8.517 1.00 52.65 214 ASN A N 1
ATOM 1066 C CA . ASN A 1 66 ? -13.649 -10.997 -7.830 1.00 53.64 214 ASN A CA 1
ATOM 1067 C C . ASN A 1 66 ? -13.424 -10.138 -6.595 1.00 55.08 214 ASN A C 1
ATOM 1068 O O . ASN A 1 66 ? -13.386 -8.908 -6.691 1.00 52.29 214 ASN A O 1
ATOM 1079 N N . ASP A 1 67 ? -13.246 -10.791 -5.441 1.00 56.48 215 ASP A N 1
ATOM 1080 C CA . ASP A 1 67 ? -13.074 -10.063 -4.187 1.00 57.71 215 ASP A CA 1
ATOM 1081 C C . ASP A 1 67 ? -11.790 -9.237 -4.124 1.00 55.82 215 ASP A C 1
ATOM 1082 O O . ASP A 1 67 ? -11.646 -8.430 -3.195 1.00 56.33 215 ASP A O 1
ATOM 1091 N N . CYS A 1 68 ? -10.853 -9.406 -5.059 1.00 52.92 216 CYS A N 1
ATOM 1092 C CA . CYS A 1 68 ? -9.630 -8.612 -4.982 1.00 52.05 216 CYS A CA 1
ATOM 1093 C C . CYS A 1 68 ? -9.843 -7.163 -5.422 1.00 51.28 216 CYS A C 1
ATOM 1094 O O . CYS A 1 68 ? -8.936 -6.337 -5.257 1.00 51.94 216 CYS A O 1
ATOM 1102 N N . PHE A 1 69 ? -10.992 -6.839 -6.008 1.00 50.23 217 PHE A N 1
ATOM 1103 C CA . PHE A 1 69 ? -11.308 -5.476 -6.403 1.00 50.16 217 PHE A CA 1
ATOM 1104 C C . PHE A 1 69 ? -12.322 -4.869 -5.439 1.00 50.42 217 PHE A C 1
ATOM 1105 O O . PHE A 1 69 ? -13.315 -5.506 -5.063 1.00 50.01 217 PHE A O 1
ATOM 1122 N N . LEU A 1 70 ? -12.043 -3.639 -5.016 1.00 49.87 218 LEU A N 1
ATOM 1123 C CA . LEU A 1 70 ? -12.823 -2.984 -3.986 1.00 51.62 218 LEU A CA 1
ATOM 1124 C C . LEU A 1 70 ? -13.343 -1.660 -4.544 1.00 52.01 218 LEU A C 1
ATOM 1125 O O . LEU A 1 70 ? -12.589 -0.896 -5.153 1.00 50.20 218 LEU A O 1
ATOM 1141 N N . LYS A 1 71 ? -14.638 -1.409 -4.367 1.00 54.45 219 LYS A N 1
ATOM 1142 C CA . LYS A 1 71 ? -15.264 -0.189 -4.860 1.00 53.40 219 LYS A CA 1
ATOM 1143 C C . LYS A 1 71 ? -15.003 0.921 -3.845 1.00 54.89 219 LYS A C 1
ATOM 1144 O O . LYS A 1 71 ? -15.148 0.693 -2.646 1.00 55.95 219 LYS A O 1
ATOM 1163 N N . VAL A 1 72 ? -14.613 2.107 -4.301 1.00 54.59 220 VAL A N 1
ATOM 1164 C CA . VAL A 1 72 ? -14.355 3.249 -3.422 1.00 54.63 220 VAL A CA 1
ATOM 1165 C C . VAL A 1 72 ? -15.295 4.396 -3.782 1.00 57.24 220 VAL A C 1
ATOM 1166 O O . VAL A 1 72 ? -15.234 4.919 -4.897 1.00 53.70 220 VAL A O 1
ATOM 1179 N N . PRO A 1 73 ? -16.159 4.859 -2.884 1.00 59.80 221 PRO A N 1
ATOM 1180 C CA . PRO A 1 73 ? -17.066 5.955 -3.244 1.00 62.83 221 PRO A CA 1
ATOM 1181 C C . PRO A 1 73 ? -16.330 7.276 -3.443 1.00 65.96 221 PRO A C 1
ATOM 1182 O O . PRO A 1 73 ? -15.342 7.577 -2.763 1.00 66.66 221 PRO A O 1
ATOM 1193 N N . ARG A 1 74 ? -16.837 8.076 -4.384 1.00 68.37 222 ARG A N 1
ATOM 1194 C CA . ARG A 1 74 ? -16.404 9.463 -4.496 1.00 73.19 222 ARG A CA 1
ATOM 1195 C C . ARG A 1 74 ? -16.800 10.215 -3.238 1.00 80.02 222 ARG A C 1
ATOM 1196 O O . ARG A 1 74 ? -17.885 9.996 -2.684 1.00 81.62 222 ARG A O 1
ATOM 1217 N N . SER A 1 75 ? -15.937 11.116 -2.784 1.00 82.41 223 SER A N 1
ATOM 1218 C CA . SER A 1 75 ? -16.328 11.963 -1.661 1.00 89.58 223 SER A CA 1
ATOM 1219 C C . SER A 1 75 ? -17.482 12.865 -2.097 1.00 93.02 223 SER A C 1
ATOM 1220 O O . SER A 1 75 ? -17.433 13.427 -3.201 1.00 93.78 223 SER A O 1
ATOM 1228 N N . PRO A 1 76 ? -18.550 13.018 -1.277 1.00 94.45 224 PRO A N 1
ATOM 1229 C CA . PRO A 1 76 ? -19.700 13.836 -1.708 1.00 97.18 224 PRO A CA 1
ATOM 1230 C C . PRO A 1 76 ? -19.324 15.238 -2.183 1.00 99.28 224 PRO A C 1
ATOM 1231 O O . PRO A 1 76 ? -20.090 15.864 -2.924 1.00 99.43 224 PRO A O 1
ATOM 1242 N N . ASP A 1 77 ? -18.156 15.745 -1.773 1.00 100.46 225 ASP A N 1
ATOM 1243 C CA . ASP A 1 77 ? -17.712 17.052 -2.244 1.00 101.37 225 ASP A CA 1
ATOM 1244 C C . ASP A 1 77 ? -17.149 17.005 -3.657 1.00 100.89 225 ASP A C 1
ATOM 1245 O O . ASP A 1 77 ? -16.859 18.067 -4.223 1.00 102.31 225 ASP A O 1
ATOM 1254 N N . LYS A 1 78 ? -16.999 15.810 -4.232 1.00 95.90 226 LYS A N 1
ATOM 1255 C CA . LYS A 1 78 ? -16.480 15.614 -5.586 1.00 94.44 226 LYS A CA 1
ATOM 1256 C C . LYS A 1 78 ? -17.337 14.573 -6.298 1.00 91.56 226 LYS A C 1
ATOM 1257 O O . LYS A 1 78 ? -16.891 13.442 -6.549 1.00 87.82 226 LYS A O 1
ATOM 1276 N N . PRO A 1 79 ? -18.568 14.931 -6.671 1.00 91.02 227 PRO A N 1
ATOM 1277 C CA . PRO A 1 79 ? -19.455 13.952 -7.314 1.00 86.74 227 PRO A CA 1
ATOM 1278 C C . 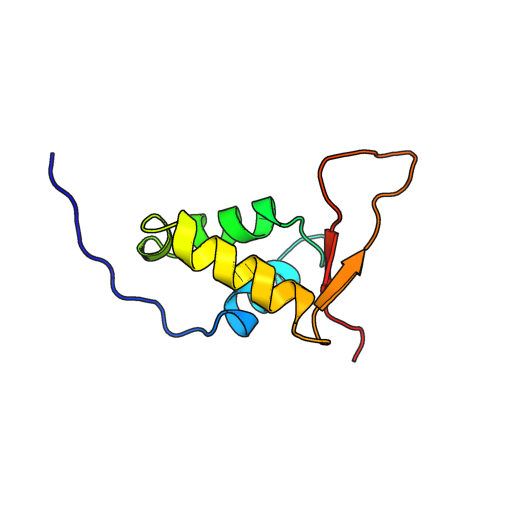PRO A 1 79 ? -19.097 13.713 -8.779 1.00 83.72 227 PRO A C 1
ATOM 1279 O O . PRO A 1 79 ? -18.485 14.549 -9.453 1.00 84.66 227 PRO A O 1
ATOM 1290 N N . GLY A 1 80 ? -19.461 12.534 -9.267 1.00 79.69 228 GLY A N 1
ATOM 1291 C CA . GLY A 1 80 ? -19.159 12.196 -10.647 1.00 76.43 228 GLY A CA 1
ATOM 1292 C C . GLY A 1 80 ? -19.654 10.813 -11.015 1.00 75.21 228 GLY A C 1
ATOM 1293 O O . GLY A 1 80 ? -20.189 10.069 -10.185 1.00 76.31 228 GLY A O 1
ATOM 1297 N N . LYS A 1 81 ? -19.440 10.480 -12.287 1.00 74.50 229 LYS A N 1
ATOM 1298 C CA . LYS A 1 81 ? -19.915 9.227 -12.855 1.00 72.92 229 LYS A CA 1
ATOM 1299 C C . LYS A 1 81 ? -19.133 8.049 -12.271 1.00 70.27 229 LYS A C 1
ATOM 1300 O O . LYS A 1 81 ? -17.892 8.027 -12.285 1.00 69.48 229 LYS A O 1
ATOM 1319 N N . GLY A 1 82 ? -19.863 7.069 -11.742 1.00 69.24 230 GLY A N 1
ATOM 1320 C CA . GLY A 1 82 ? -19.229 5.875 -11.212 1.00 64.71 230 GLY A CA 1
ATOM 1321 C C . GLY A 1 82 ? -18.439 6.089 -9.929 1.00 65.61 230 GLY A C 1
ATOM 1322 O O . GLY A 1 82 ? -18.317 7.209 -9.409 1.00 65.12 230 GLY A O 1
ATOM 1326 N N . SER A 1 83 ? -17.900 4.997 -9.403 1.00 60.25 231 SER A N 1
ATOM 1327 C CA . SER A 1 83 ? -17.007 5.051 -8.269 1.00 57.57 231 SER A CA 1
ATOM 1328 C C . SER A 1 83 ? -15.602 4.759 -8.767 1.00 56.15 231 SER A C 1
ATOM 1329 O O . SER A 1 83 ? -15.375 4.532 -9.961 1.00 55.20 231 SER A O 1
ATOM 1337 N N . PHE A 1 84 ? -14.644 4.783 -7.849 1.00 54.52 232 PHE A N 1
ATOM 1338 C CA . PHE A 1 84 ? -13.302 4.317 -8.141 1.00 52.02 232 PHE A CA 1
ATOM 1339 C C . PHE A 1 84 ? -13.167 2.841 -7.770 1.00 52.41 232 PHE A C 1
ATOM 1340 O O . PHE A 1 84 ? -13.906 2.299 -6.939 1.00 50.28 232 PHE A O 1
ATOM 1357 N N . TRP A 1 85 ? -12.194 2.201 -8.396 1.00 50.89 233 TRP A N 1
ATOM 1358 C CA . TRP A 1 85 ? -11.839 0.823 -8.116 1.00 50.34 233 TRP A CA 1
ATOM 1359 C C . TRP A 1 85 ? -10.417 0.829 -7.591 1.00 50.09 233 TRP A C 1
ATOM 1360 O O . TRP A 1 85 ? -9.547 1.498 -8.164 1.00 49.83 233 TRP A O 1
ATOM 1381 N N . THR A 1 86 ? -10.187 0.107 -6.500 1.00 48.24 234 THR A N 1
ATOM 1382 C CA . THR A 1 86 ? -8.854 -0.089 -5.956 1.00 49.85 234 THR A CA 1
ATOM 1383 C C . THR A 1 86 ? -8.665 -1.568 -5.657 1.00 50.28 234 THR A C 1
ATOM 1384 O O . THR A 1 86 ? -9.579 -2.378 -5.844 1.00 48.44 234 THR A O 1
ATOM 1395 N N . LEU A 1 87 ? -7.475 -1.928 -5.172 1.00 51.28 235 LEU A N 1
ATOM 1396 C CA . LEU A 1 87 ? -7.201 -3.318 -4.862 1.00 51.26 235 LEU A CA 1
ATOM 1397 C C . LEU A 1 87 ? -7.533 -3.571 -3.408 1.00 53.44 235 LEU A C 1
ATOM 1398 O O . LEU A 1 87 ? -7.253 -2.737 -2.544 1.00 54.05 235 LEU A O 1
ATOM 1414 N N . HIS A 1 88 ? -8.142 -4.717 -3.143 1.00 54.82 236 HIS A N 1
ATOM 1415 C CA . HIS A 1 88 ? -8.419 -5.110 -1.772 1.00 58.02 236 HIS A CA 1
ATOM 1416 C C . HIS A 1 88 ? -7.128 -5.043 -0.952 1.00 62.30 236 HIS A C 1
ATOM 1417 O O . HIS A 1 88 ? -6.052 -5.412 -1.455 1.00 60.38 236 HIS A O 1
ATOM 1431 N N . PRO A 1 89 ? -7.185 -4.561 0.299 1.00 63.50 237 PRO A N 1
ATOM 1432 C CA . PRO A 1 89 ? -5.958 -4.420 1.096 1.00 64.88 237 PRO A CA 1
ATOM 1433 C C . PRO A 1 89 ? -5.250 -5.734 1.380 1.00 69.75 237 PRO A C 1
ATOM 1434 O O . PRO A 1 89 ? -4.155 -5.717 1.966 1.00 71.55 237 PRO A O 1
ATOM 1445 N N . ASP A 1 90 ? -5.844 -6.864 1.017 1.00 76.44 238 ASP A N 1
ATOM 1446 C CA . ASP A 1 90 ? -5.194 -8.148 1.206 1.00 80.95 238 ASP A CA 1
ATOM 1447 C C . ASP A 1 90 ? -4.784 -8.706 -0.168 1.00 85.50 238 ASP A C 1
ATOM 1448 O O . ASP A 1 90 ? -4.796 -9.917 -0.393 1.00 90.25 238 ASP A O 1
#

Solvent-accessible surface area: 6398 Å² total; per-residue (Å²): 293,172,85,143,138,89,94,116,16,125,90,66,53,73,39,0,0,31,53,0,1,102,95,1,129,106,119,58,15,13,49,52,81,0,27,92,44,0,28,90,93,30,51,61,1,126,97,85,73,165,153,8,26,87,37,0,108,110,10,4,89,147,39,128,51,13,78,129,42,107,67,75,124,127,152,116,46,168,53,33,38,32,26,53,82,119,161

Organism: Homo sapiens (NCBI:txid9606)

Radius of gyration: 13.9 Å; Cα contacts (8 Å, |Δi|>4): 84; chains: 1; bounding box: 20×29×47 Å

Nearest PDB structures (foldseek):
  7yzf-assembly1_C  TM=1.007E+00  e=1.452E-17  Homo sapiens
  7vox-assembly2_B  TM=9.975E-01  e=9.706E-16  Homo sapiens
  5x07-assembly4_L  TM=9.917E-01  e=2.161E-15  Homo sapiens
  1vtn-assembly1_C  TM=9.773E-01  e=4.348E-14  unclassified
  7cby-assembly1_C  TM=9.847E-01  e=2.906E-12  Homo sapiens

CATH classification: 1.10.10.10